Protein AF-A0A1C4YHV1-F1 (afdb_monomer)

InterPro domains:
  IPR006119 Resolvase, N-terminal catalytic domain [PF00239] (2-75)
  IPR006119 Resolvase, N-terminal catalytic domain [PS51736] (1-74)
  IPR006120 Resolvase, HTH domain [PF02796] (78-122)
  IPR009057 Homedomain-like superfamily [SSF46689] (78-121)
  IPR036162 Resolvase-like, N-terminal catalytic domain superfamily [G3DSA:3.40.50.1390] (1-81)
  IPR036162 Resolvase-like, N-terminal catalytic domain superfamily [SSF53041] (2-75)
  IPR050639 Site-specific recombinase resolvase [PTHR30461] (2-114)

Foldseek 3Di:
DDPVVQAVDLQRSLVVQVVCVVVVHWDADPPVRQTCVDPVSVVVSVVSNVVVVVVVVVVVVVVVVVVVVCVVVVHDDDDPQLDDPVLLVVLVVQVVPPPDDLCNSCVVSVHDSVSNCVSCVVPPDPVNVVVVVVVVLVPDDPVPRPDPPDDPCVVVVPPDDDDD

Mean predicted aligned error: 15.14 Å

Solvent-accessible surface area (backbone atoms only — not comparable to full-atom values): 9984 Å² total; per-residue (Å²): 99,58,72,77,78,76,26,97,42,72,70,49,36,47,53,52,52,55,50,34,48,76,72,75,42,69,52,69,33,72,69,81,69,42,36,46,77,39,73,67,33,37,49,55,50,52,52,52,47,54,49,51,55,51,52,52,52,50,53,51,51,54,49,51,52,51,52,50,53,38,49,76,71,68,50,83,76,77,81,76,70,88,70,44,74,68,56,49,55,52,49,57,58,52,62,70,43,90,89,55,51,68,68,56,54,21,57,76,70,73,45,53,60,70,56,51,49,70,74,39,56,87,77,50,57,71,62,61,57,50,52,50,51,50,52,55,51,68,72,41,60,78,93,73,48,78,75,81,77,76,54,90,60,63,72,61,72,78,65,71,76,84,77,132

Sequence (164 aa):
MSLDRLGRSLEDLITIVGRLKRHGVGFQSLHEKLDTTTAGGMFVFHVFAALAEFIRTIIVANTNEGLAAARARGQRLGRPPAMTPEKAAYAMQLLVEPDRSLSSIAKLLGISRSTLYKALPELVPPQLARDRLAAQIAALPADTRPAPALHPYDALLNQQPARP

pLDDT: mean 78.78, std 14.22, range [47.25, 97.88]

Secondary structure (DSSP, 8-state):
--GGGT-SSHHHHHHHHHHHHHTT---EETTTTEETTSHHHHHHHHHHHHHHHHHHHHHHHHHHHHHHHHHHTT---SSPPSS-HHHHHHHHHHHHSTT--HHHHHHHTT--HHHHHHH-GGGS-HHHHHHHHHHHHHTS-GGGSPPP---TTHHHHTT-PPP-

Structure (mmCIF, N/CA/C/O backbone):
data_AF-A0A1C4YHV1-F1
#
_entry.id   AF-A0A1C4YHV1-F1
#
loop_
_atom_site.group_PDB
_atom_site.id
_atom_site.type_symbol
_atom_site.label_atom_id
_atom_site.label_alt_id
_atom_site.label_comp_id
_atom_site.label_asym_id
_atom_site.label_entity_id
_atom_site.label_seq_id
_atom_site.pdbx_PDB_ins_code
_atom_site.Cartn_x
_atom_site.Cartn_y
_atom_site.Cartn_z
_atom_site.occupancy
_atom_site.B_iso_or_equiv
_atom_site.auth_seq_id
_atom_site.auth_comp_id
_atom_site.auth_asym_id
_atom_site.auth_atom_id
_atom_site.pdbx_PDB_model_num
ATOM 1 N N . MET A 1 1 ? -10.319 -11.781 24.576 1.00 51.84 1 MET A N 1
ATOM 2 C CA . MET A 1 1 ? -9.776 -11.920 23.208 1.00 51.84 1 MET A CA 1
ATOM 3 C C . MET A 1 1 ? -8.713 -10.838 23.074 1.00 51.84 1 MET A C 1
ATOM 5 O O . MET A 1 1 ? -9.049 -9.729 23.461 1.00 51.84 1 MET A O 1
ATOM 9 N N . SER A 1 2 ? -7.456 -11.134 22.707 1.00 62.09 2 SER A N 1
ATOM 10 C CA . SER A 1 2 ? -6.462 -10.053 22.539 1.00 62.09 2 SER A 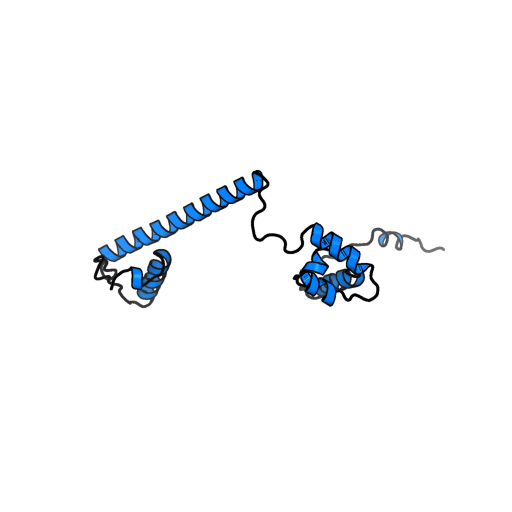CA 1
ATOM 11 C C . SER A 1 2 ? -6.692 -9.321 21.221 1.00 62.09 2 SER A C 1
ATOM 13 O O . SER A 1 2 ? -7.253 -9.889 20.273 1.00 62.09 2 SER A O 1
ATOM 15 N N . LEU A 1 3 ? -6.298 -8.053 21.197 1.00 67.19 3 LEU A N 1
ATOM 16 C CA . LEU A 1 3 ? -6.529 -7.118 20.097 1.00 67.19 3 LEU A CA 1
ATOM 17 C C . LEU A 1 3 ? -5.972 -7.619 18.753 1.00 67.19 3 LEU A C 1
ATOM 19 O O . LEU A 1 3 ? -6.578 -7.401 17.704 1.00 67.19 3 LEU A O 1
ATOM 23 N N . ASP A 1 4 ? -4.880 -8.381 18.808 1.00 70.25 4 ASP A N 1
ATOM 24 C CA . ASP A 1 4 ? -4.153 -8.943 17.659 1.00 70.25 4 ASP A CA 1
ATOM 25 C C . ASP A 1 4 ? -4.977 -9.967 16.864 1.00 70.25 4 ASP A C 1
ATOM 27 O O . ASP A 1 4 ? -4.655 -10.296 15.724 1.00 70.25 4 ASP A O 1
ATOM 31 N N . ARG A 1 5 ? -6.050 -10.502 17.464 1.00 75.31 5 ARG A N 1
ATOM 32 C CA . ARG A 1 5 ? -6.948 -11.468 16.814 1.00 75.31 5 ARG A CA 1
ATOM 33 C C . ARG A 1 5 ? -8.113 -10.816 16.076 1.00 75.31 5 ARG A C 1
ATOM 35 O O . ARG A 1 5 ? -8.808 -11.516 15.344 1.00 75.31 5 ARG A O 1
ATOM 42 N N . LEU A 1 6 ? -8.359 -9.523 16.293 1.00 77.19 6 LEU A N 1
ATOM 43 C CA . LEU A 1 6 ? -9.486 -8.810 15.688 1.00 77.19 6 LEU A CA 1
ATOM 44 C C . LEU A 1 6 ? -9.095 -8.070 14.404 1.00 77.19 6 LEU A C 1
ATOM 46 O O . LEU A 1 6 ? -9.919 -7.961 13.503 1.00 77.19 6 LEU A O 1
ATOM 50 N N . GLY A 1 7 ? -7.858 -7.585 14.300 1.00 75.94 7 GLY A N 1
ATOM 51 C CA . GLY A 1 7 ? -7.382 -6.846 13.133 1.00 75.94 7 GLY A CA 1
ATOM 52 C C . GLY A 1 7 ? -5.901 -7.082 12.869 1.00 75.94 7 GLY A C 1
ATOM 53 O O . GLY A 1 7 ? -5.136 -7.400 13.775 1.00 75.94 7 GLY A O 1
ATOM 54 N N . ARG A 1 8 ? -5.492 -6.915 11.608 1.00 84.06 8 ARG A N 1
ATOM 55 C CA . ARG A 1 8 ? -4.092 -7.095 11.169 1.00 84.06 8 ARG A CA 1
ATOM 56 C C . ARG A 1 8 ? -3.232 -5.848 11.391 1.00 84.06 8 ARG A C 1
ATOM 58 O O . ARG A 1 8 ? -2.018 -5.889 11.212 1.00 84.06 8 ARG A O 1
ATOM 65 N N . SER A 1 9 ? -3.871 -4.732 11.732 1.00 82.12 9 SER A N 1
ATOM 66 C CA . SER A 1 9 ? -3.253 -3.454 12.068 1.00 82.12 9 SER A CA 1
ATOM 67 C C . SER A 1 9 ? -4.195 -2.633 12.956 1.00 82.12 9 SER A C 1
ATOM 69 O O . SER A 1 9 ? -5.391 -2.923 13.051 1.00 82.12 9 SER A O 1
ATOM 71 N N . LEU A 1 10 ? -3.671 -1.577 13.584 1.00 79.19 10 LEU A N 1
ATOM 72 C CA . LEU A 1 10 ? -4.479 -0.637 14.367 1.00 79.19 10 LEU A CA 1
ATOM 73 C C . LEU A 1 10 ? -5.546 0.065 13.504 1.00 79.19 10 LEU A C 1
ATOM 75 O O . LEU A 1 10 ? -6.674 0.247 13.950 1.00 79.19 10 LEU A O 1
ATOM 79 N N . GLU A 1 11 ? -5.220 0.406 12.254 1.00 81.12 11 GLU A N 1
ATOM 80 C CA . GLU A 1 11 ? -6.168 0.987 11.287 1.00 81.12 11 GLU A CA 1
ATOM 81 C C . GLU A 1 11 ? -7.333 0.027 10.986 1.00 81.12 11 GLU A C 1
ATOM 83 O O . GLU A 1 11 ? -8.498 0.435 10.959 1.00 81.12 11 GLU A O 1
ATOM 88 N N . ASP A 1 12 ? -7.024 -1.260 10.812 1.00 85.50 12 ASP A N 1
ATOM 89 C CA . ASP A 1 12 ? -8.012 -2.320 10.589 1.00 85.50 12 ASP A CA 1
ATOM 90 C C . ASP A 1 12 ? -8.943 -2.444 11.805 1.00 85.50 12 ASP A C 1
ATOM 92 O O . ASP A 1 12 ? -10.167 -2.419 11.676 1.00 85.50 12 ASP A O 1
ATOM 96 N N . LEU A 1 13 ? -8.368 -2.442 13.011 1.00 85.38 13 LEU A N 1
ATOM 97 C CA . LEU A 1 13 ? -9.119 -2.449 14.262 1.00 85.38 13 LEU A CA 1
ATOM 98 C C . LEU A 1 13 ? -10.059 -1.240 14.386 1.00 85.38 13 LEU A C 1
ATOM 100 O O . LEU A 1 13 ? -11.242 -1.417 14.675 1.00 85.38 13 LEU A O 1
ATOM 104 N N . ILE A 1 14 ? -9.566 -0.019 14.151 1.00 86.19 14 ILE A N 1
ATOM 105 C CA . ILE A 1 14 ? -10.383 1.205 14.208 1.00 86.19 14 ILE A CA 1
ATOM 106 C C . ILE A 1 14 ? -11.538 1.121 13.206 1.00 86.19 14 ILE A C 1
ATOM 108 O O . ILE A 1 14 ? -12.675 1.468 13.530 1.00 86.19 14 ILE A O 1
ATOM 112 N N . THR A 1 15 ? -11.272 0.609 12.004 1.00 87.81 15 THR A N 1
ATOM 113 C CA . THR A 1 15 ? -12.284 0.435 10.956 1.00 87.81 15 THR A CA 1
ATOM 114 C C . THR A 1 15 ? -13.364 -0.562 11.372 1.00 87.81 15 THR A C 1
ATOM 116 O O . THR A 1 15 ? -14.559 -0.293 11.199 1.00 87.81 15 THR A O 1
ATOM 119 N N . ILE A 1 16 ? -12.968 -1.700 11.947 1.00 89.88 16 ILE A N 1
ATOM 120 C CA . ILE A 1 16 ? -13.877 -2.748 12.425 1.00 89.88 16 ILE A CA 1
ATOM 121 C C . ILE A 1 16 ? -14.728 -2.229 13.583 1.00 89.88 16 ILE A C 1
ATOM 123 O O . ILE A 1 16 ? -15.954 -2.313 13.530 1.00 89.88 16 ILE A O 1
ATOM 127 N N . VAL A 1 17 ? -14.113 -1.627 14.599 1.00 87.94 17 VAL A N 1
ATOM 128 C CA . VAL A 1 17 ? -14.829 -1.086 15.762 1.00 87.94 17 VAL A CA 1
ATOM 129 C C . VAL A 1 17 ? -15.751 0.067 15.353 1.00 87.94 17 VAL A C 1
ATOM 131 O O . VAL A 1 17 ? -16.901 0.129 15.788 1.00 87.94 17 VAL A O 1
ATOM 134 N N . GLY A 1 18 ? -15.312 0.933 14.436 1.00 86.94 18 GLY A N 1
ATOM 135 C CA . GLY A 1 18 ? -16.150 1.984 13.860 1.00 86.94 18 GLY A CA 1
ATOM 136 C C . GLY A 1 18 ? -17.357 1.435 13.091 1.00 86.94 18 GLY A C 1
ATOM 137 O O . GLY A 1 18 ? -18.440 2.021 13.144 1.00 86.94 18 GLY A O 1
ATOM 138 N N . ARG A 1 19 ? -17.207 0.293 12.405 1.00 90.50 19 ARG A N 1
ATOM 139 C CA . ARG A 1 19 ? -18.325 -0.436 11.784 1.00 90.50 19 ARG A CA 1
ATOM 140 C C . ARG A 1 19 ? -19.283 -0.996 12.830 1.00 90.50 19 ARG A C 1
ATOM 142 O O . ARG A 1 19 ? -20.478 -0.748 12.713 1.00 90.50 19 ARG A O 1
ATOM 149 N N . LEU A 1 20 ? -18.776 -1.687 13.851 1.00 90.25 20 LEU A N 1
ATOM 150 C CA . LEU A 1 20 ? -19.591 -2.244 14.938 1.00 90.25 20 LEU A CA 1
ATOM 151 C C . LEU A 1 20 ? -20.434 -1.156 15.616 1.00 90.25 20 LEU A C 1
ATOM 153 O O . LEU A 1 20 ? -21.647 -1.318 15.748 1.00 90.25 20 LEU A O 1
ATOM 157 N N . LYS A 1 21 ? -19.833 0.005 15.900 1.00 85.50 21 LYS A N 1
ATOM 158 C CA . LYS A 1 21 ? -20.536 1.163 16.470 1.00 85.50 21 LYS A CA 1
ATOM 159 C C . LYS A 1 21 ? -21.710 1.629 15.605 1.00 85.50 21 LYS A C 1
ATOM 161 O O . LYS A 1 21 ? -22.777 1.911 16.140 1.00 85.50 21 LYS A O 1
ATOM 166 N N . ARG A 1 22 ? -21.551 1.692 14.275 1.00 88.44 22 ARG A N 1
ATOM 167 C CA . ARG A 1 22 ? -22.649 2.070 13.358 1.00 88.44 22 ARG A CA 1
ATOM 168 C C . ARG A 1 22 ? -23.814 1.082 13.377 1.00 88.44 22 ARG A C 1
ATOM 170 O O . ARG A 1 22 ? -24.933 1.473 13.076 1.00 88.44 22 ARG A O 1
ATOM 177 N N . HIS A 1 23 ? -23.556 -0.166 13.753 1.00 92.31 23 HIS A N 1
ATOM 178 C CA . HIS A 1 23 ? -24.578 -1.189 13.950 1.00 92.31 23 HIS A CA 1
ATOM 179 C C . HIS A 1 23 ? -25.105 -1.249 15.394 1.00 92.31 23 HIS A C 1
ATOM 181 O O . HIS A 1 23 ? -25.853 -2.163 15.723 1.00 92.31 23 HIS A O 1
ATOM 187 N N . GLY A 1 24 ? -24.722 -0.305 16.262 1.00 87.94 24 GLY A N 1
ATOM 188 C CA . GLY A 1 24 ? -25.114 -0.302 17.674 1.00 87.94 24 GLY A CA 1
ATOM 189 C C . GLY A 1 24 ? -24.433 -1.392 18.507 1.00 87.94 24 GLY A C 1
ATOM 190 O O . GLY A 1 24 ? -24.871 -1.676 19.617 1.00 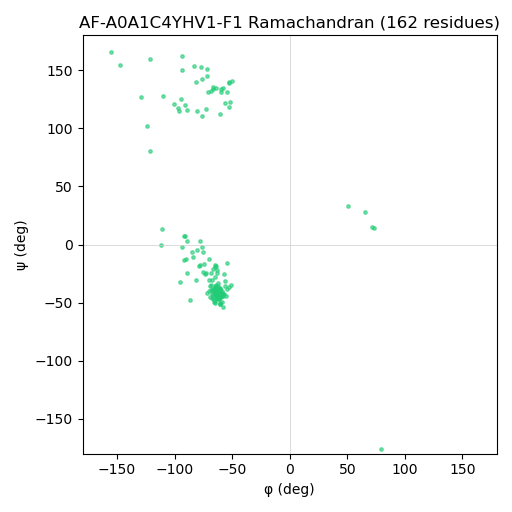87.94 24 GLY A O 1
ATOM 191 N N . VAL A 1 25 ? -23.370 -2.011 17.986 1.00 91.12 25 VAL A N 1
ATOM 192 C CA . VAL A 1 25 ? -22.635 -3.082 18.663 1.00 91.12 25 VAL A CA 1
ATOM 193 C C . VAL A 1 25 ? -21.447 -2.495 19.419 1.00 91.12 25 VAL A C 1
ATOM 195 O O . VAL A 1 25 ? -20.604 -1.801 18.848 1.00 91.12 25 VAL A O 1
ATOM 198 N N . GLY A 1 26 ? -21.379 -2.797 20.714 1.00 86.44 26 GLY A N 1
ATOM 199 C CA . GLY A 1 26 ? -20.250 -2.463 21.573 1.00 86.44 26 GLY A CA 1
ATOM 200 C C . GLY A 1 26 ? -19.052 -3.379 21.347 1.00 86.44 26 GLY A C 1
ATOM 201 O O . GLY A 1 26 ? -19.206 -4.583 21.152 1.00 86.44 26 GLY A O 1
ATOM 202 N N . PHE A 1 27 ? -17.850 -2.816 21.412 1.00 88.19 27 PHE A N 1
ATOM 203 C CA . PHE A 1 27 ? -16.604 -3.576 21.429 1.00 88.19 27 PHE A CA 1
ATOM 204 C C . PHE A 1 27 ? -15.940 -3.484 22.804 1.00 88.19 27 PHE A C 1
ATOM 206 O O . PHE A 1 27 ? -15.694 -2.382 23.303 1.00 88.19 27 PHE A O 1
ATOM 213 N N . GLN A 1 28 ? -15.610 -4.637 23.380 1.00 87.38 28 GLN A N 1
ATOM 214 C CA . GLN A 1 28 ? -14.851 -4.733 24.616 1.00 87.38 28 GLN A CA 1
ATOM 215 C C . GLN A 1 28 ? -13.676 -5.686 24.419 1.00 87.38 28 GLN A C 1
ATOM 217 O O . GLN A 1 28 ? -13.855 -6.840 24.019 1.00 87.38 28 GLN A O 1
ATOM 222 N N . SER A 1 29 ? -12.477 -5.213 24.739 1.00 85.12 29 SER A N 1
ATOM 223 C CA . SER A 1 29 ? -11.310 -6.067 24.831 1.00 85.12 29 SER A CA 1
ATOM 224 C C . SER A 1 29 ? -10.993 -6.420 26.276 1.00 85.12 29 SER A C 1
ATOM 226 O O . SER A 1 29 ? -10.726 -5.556 27.109 1.00 85.12 29 SER A O 1
ATOM 228 N N . LEU A 1 30 ? -10.994 -7.721 26.562 1.00 82.19 30 LEU A N 1
ATOM 229 C CA . LEU A 1 30 ? -10.756 -8.258 27.903 1.00 82.19 30 LEU A CA 1
ATOM 230 C C . LEU A 1 30 ? -9.289 -8.156 28.335 1.00 82.19 30 LEU A C 1
ATOM 232 O O . LEU A 1 30 ? -9.007 -8.147 29.529 1.00 82.19 30 LEU A O 1
ATOM 236 N N . HIS A 1 31 ? -8.357 -8.118 27.379 1.00 80.00 31 HIS A N 1
ATOM 237 C CA . HIS A 1 31 ? -6.927 -8.126 27.682 1.00 80.00 31 HIS A CA 1
ATOM 238 C C . HIS A 1 31 ? -6.399 -6.709 27.926 1.00 80.00 31 HIS A C 1
ATOM 240 O O . HIS A 1 31 ? -5.778 -6.444 28.950 1.00 80.00 31 HIS A O 1
ATOM 246 N N . GLU A 1 32 ? -6.737 -5.772 27.041 1.00 75.56 32 GLU A N 1
ATOM 247 C CA . GLU A 1 32 ? -6.311 -4.371 27.116 1.00 75.56 32 GLU A CA 1
ATOM 248 C C . GLU A 1 32 ? -7.285 -3.497 27.932 1.00 75.56 32 GLU A C 1
ATOM 250 O O . GLU A 1 32 ? -7.094 -2.288 28.033 1.00 75.56 32 GLU A O 1
ATOM 255 N N . LYS A 1 33 ? -8.333 -4.102 28.517 1.00 81.88 33 LYS A N 1
ATOM 256 C CA . LYS A 1 33 ? -9.390 -3.436 29.305 1.00 81.88 33 LYS A CA 1
ATOM 257 C C . LYS A 1 33 ? -10.024 -2.233 28.591 1.00 81.88 33 LYS A C 1
ATOM 259 O O . LYS A 1 33 ? -10.421 -1.259 29.227 1.00 81.88 33 LYS A O 1
ATOM 264 N N . LEU A 1 34 ? -10.125 -2.299 27.265 1.00 84.88 34 LEU A N 1
ATOM 265 C CA . LEU A 1 34 ? -10.752 -1.257 26.458 1.00 84.88 34 LEU A CA 1
ATOM 266 C C . LEU A 1 34 ? -12.233 -1.572 26.284 1.00 84.88 34 LEU A C 1
ATOM 268 O O . LEU A 1 34 ? -12.571 -2.592 25.691 1.00 84.88 34 LEU A O 1
ATOM 272 N N . ASP A 1 35 ? -13.106 -0.682 26.745 1.00 90.06 35 ASP A N 1
ATOM 273 C CA . ASP A 1 35 ? -14.553 -0.842 26.621 1.00 90.06 35 ASP A CA 1
ATOM 274 C C . ASP A 1 35 ? -15.203 0.351 25.915 1.00 90.06 35 ASP A C 1
ATOM 276 O O . ASP A 1 35 ? -15.441 1.408 26.505 1.00 90.06 35 ASP A O 1
ATOM 280 N N . THR A 1 36 ? -15.530 0.165 24.640 1.00 89.88 36 THR A N 1
ATOM 281 C CA . THR A 1 36 ? -16.157 1.197 23.803 1.00 89.88 36 THR A CA 1
ATOM 282 C C . THR A 1 36 ? -17.650 1.395 24.085 1.00 89.88 36 THR A C 1
ATOM 284 O O . THR A 1 36 ? -18.260 2.286 23.503 1.00 89.88 36 THR A O 1
ATOM 287 N N . THR A 1 37 ? -18.258 0.619 24.988 1.00 89.94 37 THR A N 1
ATOM 288 C CA . THR A 1 37 ? -19.627 0.888 25.466 1.00 89.94 37 THR A CA 1
ATOM 289 C C . THR A 1 37 ? -19.673 2.016 26.495 1.00 89.94 37 THR A C 1
ATOM 291 O O . THR A 1 37 ? -20.720 2.623 26.710 1.00 89.94 37 THR A O 1
ATOM 294 N N . THR A 1 38 ? -18.528 2.347 27.096 1.00 91.88 38 THR A N 1
ATOM 295 C CA . THR A 1 38 ? -18.402 3.434 28.070 1.00 91.88 38 THR A CA 1
ATOM 296 C C . THR A 1 38 ? -17.980 4.738 27.394 1.00 91.88 38 THR A C 1
ATOM 298 O O . THR A 1 38 ? -17.232 4.735 26.414 1.00 91.88 38 THR A O 1
ATOM 301 N N . ALA A 1 39 ? -18.392 5.883 27.948 1.00 89.69 39 ALA A N 1
ATOM 302 C CA . ALA A 1 39 ? -17.966 7.192 27.443 1.00 89.69 39 ALA A CA 1
ATOM 303 C C . ALA A 1 39 ? -16.432 7.360 27.479 1.00 89.69 39 ALA A C 1
ATOM 305 O O . ALA A 1 39 ? -15.840 7.857 26.523 1.00 89.69 39 ALA A O 1
ATOM 306 N N . GLY A 1 40 ? -15.783 6.883 28.549 1.00 91.50 40 GLY A N 1
ATOM 307 C CA . GLY A 1 40 ? -14.327 6.936 28.701 1.00 91.50 40 GLY A CA 1
ATOM 308 C C . GLY A 1 40 ? -13.587 6.060 27.690 1.00 91.50 40 GLY A C 1
ATOM 309 O O . GLY A 1 40 ? -12.664 6.531 27.027 1.00 91.50 40 GLY A O 1
ATOM 310 N N . GLY A 1 41 ? -14.009 4.807 27.503 1.00 89.06 41 GLY A N 1
ATOM 311 C CA . GLY A 1 41 ? -13.373 3.928 26.521 1.00 89.06 41 GLY A CA 1
ATOM 312 C C . GLY A 1 41 ? -13.650 4.349 25.076 1.00 89.06 41 GLY A C 1
ATOM 313 O O . GLY A 1 41 ? -12.770 4.218 24.228 1.00 89.06 41 GLY A O 1
ATOM 314 N N . MET A 1 42 ? -14.810 4.951 24.796 1.00 88.62 42 MET A N 1
ATOM 315 C CA . MET A 1 42 ? -15.090 5.579 23.500 1.00 88.62 42 MET A CA 1
ATOM 316 C C . MET A 1 42 ? -14.195 6.800 23.242 1.00 88.62 42 MET A C 1
ATOM 318 O O . MET A 1 42 ? -13.706 6.977 22.128 1.00 88.62 42 MET A O 1
ATOM 322 N N . PHE A 1 43 ? -13.944 7.629 24.258 1.00 91.12 43 PHE A N 1
ATOM 323 C CA . PHE A 1 43 ? -13.009 8.749 24.147 1.00 91.12 43 P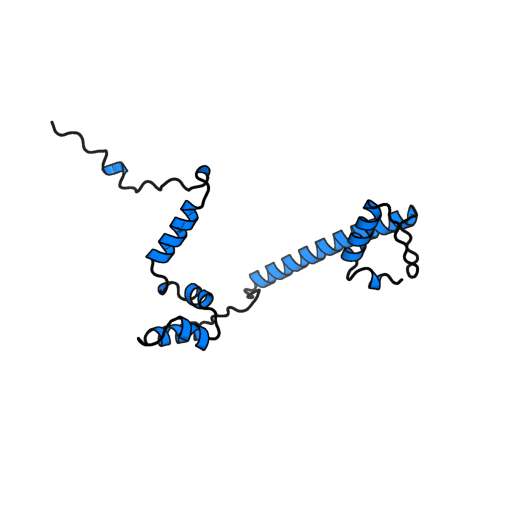HE A CA 1
ATOM 324 C C . PHE A 1 43 ? -11.593 8.265 23.815 1.00 91.12 43 PHE A C 1
ATOM 326 O O . PHE A 1 43 ? -11.004 8.709 22.831 1.00 91.12 43 PHE A O 1
ATOM 333 N N . VAL A 1 44 ? -11.078 7.299 24.580 1.00 89.12 44 VAL A N 1
ATOM 334 C CA . VAL A 1 44 ? -9.750 6.707 24.351 1.00 89.12 44 VAL A CA 1
ATOM 335 C C . VAL A 1 44 ? -9.655 6.097 22.950 1.00 89.12 44 VAL A C 1
ATOM 337 O O . VAL A 1 44 ? -8.674 6.317 22.240 1.00 89.12 44 VAL A O 1
ATOM 340 N N . PHE A 1 45 ? -10.700 5.395 22.509 1.00 86.69 45 PHE A N 1
ATOM 341 C CA . PHE A 1 45 ? -10.782 4.861 21.154 1.00 86.69 45 PHE A CA 1
ATOM 342 C C . PHE A 1 45 ? -10.680 5.959 20.082 1.00 86.69 45 PHE A C 1
ATOM 344 O O . PHE A 1 45 ? -9.927 5.805 19.122 1.00 86.69 45 PHE A O 1
ATOM 351 N N . HIS A 1 46 ? -11.382 7.083 20.247 1.00 89.62 46 HIS A N 1
ATOM 352 C CA . HIS A 1 46 ? -11.310 8.208 19.311 1.00 89.62 46 HIS A CA 1
ATOM 353 C C . HIS A 1 46 ? -9.930 8.876 19.275 1.00 89.62 46 HIS A C 1
ATOM 355 O O . HIS A 1 46 ? -9.462 9.227 18.193 1.00 89.62 46 HIS A O 1
ATOM 361 N N . VAL A 1 47 ? -9.251 8.998 20.419 1.00 91.38 47 VAL A N 1
ATOM 362 C CA . VAL A 1 47 ? -7.871 9.509 20.475 1.00 91.38 47 VAL A CA 1
ATOM 363 C C . VAL A 1 47 ? -6.927 8.600 19.688 1.00 91.38 47 VAL A C 1
ATOM 365 O O . VAL A 1 47 ? -6.156 9.086 18.861 1.00 91.38 47 VAL A O 1
ATOM 368 N N . PHE A 1 48 ? -7.018 7.280 19.876 1.00 85.94 48 PHE A N 1
ATOM 369 C CA . PHE A 1 48 ? -6.214 6.334 19.101 1.00 85.94 48 PHE A CA 1
ATOM 370 C C . PHE A 1 48 ? -6.551 6.357 17.612 1.00 85.94 48 PHE A C 1
ATOM 372 O O . PHE A 1 48 ? -5.644 6.247 16.788 1.00 85.94 48 PHE A O 1
ATOM 379 N N . ALA A 1 49 ? -7.826 6.541 17.262 1.00 86.69 49 ALA A N 1
ATOM 380 C CA . ALA A 1 49 ? -8.247 6.678 15.876 1.00 86.69 49 ALA A CA 1
ATOM 381 C C . ALA A 1 49 ? -7.593 7.888 15.195 1.00 86.69 49 ALA A C 1
ATOM 383 O O . ALA A 1 49 ? -6.972 7.736 14.144 1.00 86.69 49 ALA A O 1
ATOM 384 N N . ALA A 1 50 ? -7.659 9.057 15.835 1.00 91.12 50 ALA A N 1
ATOM 385 C CA . ALA A 1 50 ? -7.031 10.276 15.332 1.00 91.12 50 ALA A CA 1
ATOM 386 C C . ALA A 1 50 ? -5.501 10.143 15.244 1.00 91.12 50 ALA A C 1
ATOM 388 O O . ALA A 1 50 ? -4.889 10.554 14.258 1.00 91.12 50 ALA A O 1
ATOM 389 N N . LEU A 1 51 ? -4.870 9.520 16.245 1.00 89.56 51 LEU A N 1
ATOM 390 C CA . LEU A 1 51 ? -3.427 9.288 16.241 1.00 89.56 51 LEU A CA 1
ATOM 391 C C . LEU A 1 51 ? -2.995 8.352 15.103 1.00 89.56 51 LEU A C 1
ATOM 393 O O . LEU A 1 51 ? -1.986 8.608 14.447 1.00 89.56 51 LEU A O 1
ATOM 397 N N . ALA A 1 52 ? -3.748 7.281 14.848 1.00 87.12 52 ALA A N 1
ATOM 398 C CA . ALA A 1 52 ? -3.454 6.350 13.762 1.00 87.12 52 ALA A CA 1
ATOM 399 C C . ALA A 1 52 ? -3.534 7.038 12.388 1.00 87.12 52 ALA A C 1
ATOM 401 O O . ALA A 1 52 ? -2.659 6.834 11.544 1.00 87.12 52 ALA A O 1
ATOM 402 N N . GLU A 1 53 ? -4.539 7.892 12.183 1.00 88.19 53 GLU A N 1
ATOM 403 C CA . GLU A 1 53 ? -4.685 8.697 10.967 1.00 88.19 53 GLU A CA 1
ATOM 404 C C . GLU A 1 53 ? -3.519 9.683 10.785 1.00 88.19 53 GLU A C 1
ATOM 406 O O . GLU A 1 53 ? -2.943 9.789 9.695 1.00 88.19 53 GLU A O 1
ATOM 411 N N . PHE A 1 54 ? -3.106 10.347 11.867 1.00 92.62 54 PHE A N 1
ATOM 412 C CA . PHE A 1 54 ? -1.951 11.239 11.863 1.00 92.62 54 PHE A CA 1
ATOM 413 C C . PHE A 1 54 ? -0.656 10.507 11.478 1.00 92.62 54 PHE A C 1
ATOM 415 O O . PHE A 1 54 ? 0.042 10.922 10.552 1.00 92.62 54 PHE A O 1
ATOM 422 N N . ILE A 1 55 ? -0.354 9.378 12.129 1.00 90.75 55 ILE A N 1
ATOM 423 C CA . ILE A 1 55 ? 0.859 8.594 11.849 1.00 90.75 55 ILE A CA 1
ATOM 424 C C . ILE A 1 55 ? 0.867 8.096 10.400 1.00 90.75 55 ILE A C 1
ATOM 426 O O . ILE A 1 55 ? 1.896 8.180 9.728 1.00 90.75 55 ILE A O 1
ATOM 430 N N . ARG A 1 56 ? -0.273 7.624 9.884 1.00 89.12 56 ARG A N 1
ATOM 431 C CA . ARG A 1 56 ? -0.403 7.200 8.481 1.00 89.12 56 ARG A CA 1
ATOM 432 C C . ARG A 1 56 ? -0.054 8.333 7.523 1.00 89.12 56 ARG A C 1
ATOM 434 O O . ARG A 1 56 ? 0.688 8.119 6.565 1.00 89.12 56 ARG A O 1
ATOM 441 N N . THR A 1 57 ? -0.546 9.534 7.808 1.00 94.88 57 THR A N 1
ATOM 442 C CA . THR A 1 57 ? -0.261 10.731 7.011 1.00 94.88 57 THR A CA 1
ATOM 443 C C . THR A 1 57 ? 1.234 11.053 7.002 1.00 94.88 57 THR A C 1
ATOM 445 O O . THR A 1 57 ? 1.805 11.264 5.932 1.00 94.88 57 THR A O 1
ATOM 448 N N . ILE A 1 58 ? 1.898 10.996 8.161 1.00 96.88 58 ILE A N 1
ATOM 449 C CA . ILE A 1 58 ? 3.349 11.216 8.277 1.00 96.88 58 ILE A CA 1
ATOM 450 C C . ILE A 1 58 ? 4.154 10.154 7.517 1.00 96.88 58 ILE A C 1
ATOM 452 O O . ILE A 1 58 ? 5.082 10.493 6.786 1.00 96.88 58 ILE A O 1
ATOM 456 N N . ILE A 1 59 ? 3.797 8.871 7.630 1.00 95.31 59 ILE A N 1
ATOM 457 C CA . ILE A 1 59 ? 4.483 7.789 6.904 1.00 95.31 59 ILE A CA 1
ATOM 458 C C . ILE A 1 59 ? 4.391 8.011 5.392 1.00 95.31 59 ILE A C 1
ATOM 460 O O . ILE A 1 59 ? 5.388 7.860 4.681 1.00 95.31 59 ILE A O 1
ATOM 464 N N . VAL A 1 60 ? 3.212 8.390 4.893 1.00 96.94 60 VAL A N 1
ATOM 465 C CA . VAL A 1 60 ? 3.007 8.686 3.470 1.00 96.94 60 VAL A CA 1
ATOM 466 C C . VAL A 1 60 ? 3.846 9.889 3.037 1.00 96.94 60 VAL A C 1
ATOM 468 O O . VAL A 1 60 ? 4.520 9.806 2.009 1.00 96.94 60 VAL A O 1
ATOM 471 N N . ALA A 1 61 ? 3.855 10.971 3.820 1.00 97.50 61 ALA A N 1
ATOM 472 C CA . ALA A 1 61 ? 4.660 12.160 3.539 1.00 97.50 61 ALA A CA 1
ATOM 473 C C . ALA A 1 61 ? 6.155 11.815 3.440 1.00 97.50 61 ALA A C 1
ATOM 475 O O . ALA A 1 61 ? 6.767 12.022 2.392 1.00 97.50 61 ALA A O 1
ATOM 476 N N . ASN A 1 62 ? 6.701 11.153 4.461 1.00 97.88 62 ASN A N 1
ATOM 477 C CA . ASN A 1 62 ? 8.108 10.748 4.506 1.00 97.88 62 ASN A CA 1
ATOM 478 C C . ASN A 1 62 ? 8.475 9.797 3.358 1.00 97.88 62 ASN A C 1
ATOM 480 O O . ASN A 1 62 ? 9.556 9.887 2.774 1.00 97.88 62 ASN A O 1
ATOM 484 N N . THR A 1 63 ? 7.571 8.880 2.999 1.00 97.56 63 THR A N 1
ATOM 485 C CA . THR A 1 63 ? 7.787 7.970 1.865 1.00 97.56 63 THR A CA 1
ATOM 486 C C . THR A 1 63 ? 7.874 8.750 0.557 1.00 97.56 63 THR A C 1
ATOM 488 O O . THR A 1 63 ? 8.766 8.503 -0.254 1.00 97.56 63 THR A O 1
ATOM 491 N N . ASN A 1 64 ? 6.981 9.717 0.348 1.00 97.25 64 ASN A N 1
ATOM 492 C CA . ASN A 1 64 ? 6.986 10.552 -0.848 1.00 97.25 64 ASN A CA 1
ATOM 493 C C . ASN A 1 64 ? 8.246 11.417 -0.939 1.00 97.25 64 ASN A C 1
ATOM 495 O O . ASN A 1 64 ? 8.839 11.496 -2.017 1.00 97.25 64 ASN A O 1
ATOM 499 N N . GLU A 1 65 ? 8.694 11.993 0.176 1.00 97.44 65 GLU A N 1
ATOM 500 C CA . GLU A 1 65 ? 9.962 12.724 0.263 1.00 97.44 65 GLU A CA 1
ATOM 501 C C . GLU A 1 65 ? 11.154 11.825 -0.082 1.00 97.44 65 GLU A C 1
ATOM 503 O O . GLU A 1 65 ? 11.982 12.175 -0.926 1.00 97.44 65 GLU A O 1
ATOM 508 N N . GLY A 1 66 ? 11.200 10.613 0.479 1.00 96.50 66 GLY A N 1
ATOM 509 C CA . GLY A 1 66 ? 12.230 9.624 0.166 1.00 96.50 66 GLY A CA 1
ATOM 510 C C . GLY A 1 66 ? 12.245 9.234 -1.316 1.00 96.50 66 GLY A C 1
ATOM 511 O O . GLY A 1 66 ? 13.312 9.172 -1.936 1.00 96.50 66 GLY A O 1
ATOM 512 N N . LEU A 1 67 ? 11.068 9.031 -1.918 1.00 97.12 67 LEU A N 1
ATOM 513 C CA . LEU A 1 67 ? 10.930 8.742 -3.347 1.00 97.12 67 LEU A CA 1
ATOM 514 C C . LEU A 1 67 ? 11.348 9.937 -4.213 1.00 97.12 67 LEU A C 1
ATOM 516 O O . LEU A 1 67 ? 11.978 9.740 -5.251 1.00 97.12 67 LEU A O 1
ATOM 520 N N . ALA A 1 68 ? 11.015 11.168 -3.821 1.00 96.06 68 ALA A N 1
ATOM 521 C CA . ALA A 1 68 ? 11.443 12.377 -4.522 1.00 96.06 68 ALA A CA 1
ATOM 522 C C . ALA A 1 68 ? 12.971 12.523 -4.489 1.00 96.06 68 ALA A C 1
ATOM 524 O O . ALA A 1 68 ? 13.594 12.709 -5.534 1.00 96.06 68 ALA A O 1
ATOM 525 N N . ALA A 1 69 ? 13.590 12.321 -3.325 1.00 96.62 69 ALA A N 1
ATOM 526 C CA . ALA A 1 69 ? 15.040 12.352 -3.174 1.00 96.62 69 ALA A CA 1
ATOM 527 C C . ALA A 1 69 ? 15.734 11.241 -3.985 1.00 96.62 69 ALA A C 1
ATOM 529 O O . ALA A 1 69 ? 16.766 11.480 -4.611 1.00 96.62 69 ALA A O 1
ATOM 530 N N . ALA A 1 70 ? 15.169 10.030 -4.026 1.00 95.88 70 ALA A N 1
ATOM 531 C CA . ALA A 1 70 ? 15.686 8.942 -4.859 1.00 95.88 70 ALA A CA 1
ATOM 532 C C . ALA A 1 70 ? 15.631 9.284 -6.357 1.00 95.88 70 ALA A C 1
ATOM 534 O O . ALA A 1 70 ? 16.616 9.061 -7.064 1.00 95.88 70 ALA A O 1
ATOM 535 N N . ARG A 1 71 ? 14.529 9.887 -6.828 1.00 94.75 71 ARG A N 1
ATOM 536 C CA . ARG A 1 71 ? 14.413 10.382 -8.212 1.00 94.75 71 ARG A CA 1
ATOM 537 C C . ARG A 1 71 ? 15.434 11.477 -8.513 1.00 94.75 71 ARG A C 1
ATOM 539 O O . ARG A 1 71 ? 16.062 11.419 -9.563 1.00 94.75 71 ARG A O 1
ATOM 546 N N . ALA A 1 72 ? 15.639 12.424 -7.596 1.00 95.44 72 ALA A N 1
ATOM 547 C CA . ALA A 1 72 ? 16.625 13.497 -7.753 1.00 95.44 72 ALA A CA 1
ATOM 548 C C . ALA A 1 72 ? 18.065 12.962 -7.863 1.00 95.44 72 ALA A C 1
ATOM 550 O O . ALA A 1 72 ? 18.871 13.506 -8.609 1.00 95.44 72 ALA A O 1
ATOM 551 N N . ARG A 1 73 ? 18.374 11.848 -7.186 1.00 95.81 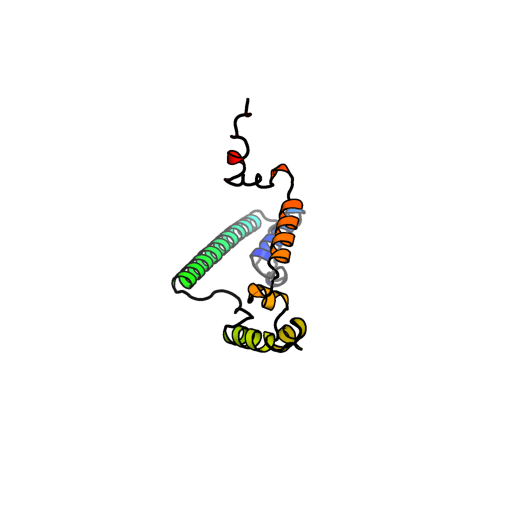73 ARG A N 1
ATOM 552 C CA . ARG A 1 73 ? 19.649 11.122 -7.331 1.00 95.81 73 ARG A CA 1
ATOM 553 C C . ARG A 1 73 ? 19.737 10.250 -8.593 1.00 95.81 73 ARG A C 1
ATOM 555 O O . ARG A 1 73 ? 20.709 9.519 -8.750 1.00 95.81 73 ARG A O 1
ATOM 562 N N . GLY A 1 74 ? 18.723 10.256 -9.459 1.00 93.69 74 GLY A N 1
ATOM 563 C CA . GLY A 1 74 ? 18.680 9.434 -10.671 1.00 93.69 74 GLY A CA 1
ATOM 564 C C . GLY A 1 74 ? 18.433 7.941 -10.424 1.00 93.69 74 GLY A C 1
ATOM 565 O O . GLY A 1 74 ? 18.633 7.130 -11.328 1.00 93.69 74 GLY A O 1
ATOM 566 N N . GLN A 1 75 ? 17.997 7.538 -9.224 1.00 92.38 75 GLN A N 1
ATOM 567 C CA . GLN A 1 75 ? 17.692 6.132 -8.962 1.00 92.38 75 GLN A CA 1
ATOM 568 C C . GLN A 1 75 ? 16.417 5.708 -9.693 1.00 92.38 75 GLN A C 1
ATOM 570 O O . GLN A 1 75 ? 15.365 6.347 -9.601 1.00 92.38 75 GLN A O 1
ATOM 575 N N . ARG A 1 76 ? 16.495 4.573 -10.391 1.00 89.44 76 ARG A N 1
ATOM 576 C CA . ARG A 1 76 ? 15.354 3.989 -11.092 1.00 89.44 76 ARG A CA 1
ATOM 577 C C . ARG A 1 76 ? 14.419 3.304 -10.095 1.00 89.44 76 ARG A C 1
ATOM 579 O O . ARG A 1 76 ? 14.744 2.253 -9.548 1.00 89.44 76 ARG A O 1
ATOM 586 N N . LEU A 1 77 ? 13.241 3.884 -9.892 1.00 90.75 77 LEU A N 1
ATOM 587 C CA . LEU A 1 77 ? 12.202 3.325 -9.028 1.00 90.75 77 LEU A CA 1
ATOM 588 C C . LEU A 1 77 ? 11.358 2.267 -9.761 1.00 90.75 77 LEU A C 1
ATOM 590 O O . LEU A 1 77 ? 11.191 2.312 -10.980 1.00 90.75 77 LEU A O 1
ATOM 594 N N . GLY A 1 78 ? 10.788 1.331 -9.000 1.00 91.31 78 GLY A N 1
ATOM 595 C CA . GLY A 1 78 ? 9.866 0.314 -9.510 1.00 91.31 78 GLY A CA 1
ATOM 596 C C . GLY A 1 78 ? 10.528 -0.881 -10.209 1.00 91.31 78 GLY A C 1
ATOM 597 O O . GLY A 1 78 ? 11.754 -1.041 -10.255 1.00 91.31 78 GLY A O 1
ATOM 598 N N . ARG A 1 79 ? 9.682 -1.765 -10.756 1.00 91.25 79 ARG A N 1
ATOM 599 C CA . ARG A 1 79 ? 10.113 -3.029 -11.372 1.00 91.25 79 ARG A CA 1
ATOM 600 C C . ARG A 1 79 ? 11.109 -2.772 -12.516 1.00 91.25 79 ARG A C 1
ATOM 602 O O . ARG A 1 79 ? 10.857 -1.880 -13.326 1.00 91.25 79 ARG A O 1
ATOM 609 N N . PRO A 1 80 ? 12.229 -3.512 -12.603 1.00 89.06 80 PRO A N 1
ATOM 610 C CA . PRO A 1 80 ? 13.123 -3.481 -13.761 1.00 89.06 80 PRO A CA 1
ATOM 611 C C . PRO A 1 80 ? 12.385 -3.666 -15.089 1.00 89.06 80 PRO A C 1
ATOM 613 O O . PRO A 1 80 ? 11.446 -4.469 -15.143 1.00 89.06 80 PRO A O 1
ATOM 616 N N . PRO A 1 81 ? 12.772 -2.935 -16.153 1.00 88.19 81 PRO A N 1
ATOM 617 C CA . PRO A 1 81 ? 12.192 -3.158 -17.465 1.00 88.19 81 PRO A CA 1
ATOM 618 C C . PRO A 1 81 ? 12.475 -4.601 -17.891 1.00 88.19 81 PRO A C 1
ATOM 620 O O . PRO A 1 81 ? 13.595 -5.093 -17.788 1.00 88.19 81 PRO A O 1
ATOM 623 N N . ALA A 1 82 ? 11.434 -5.298 -18.350 1.00 87.06 82 ALA A N 1
ATOM 624 C CA . ALA A 1 82 ? 11.566 -6.686 -18.794 1.00 87.06 82 ALA A CA 1
ATOM 625 C C . ALA A 1 82 ? 12.391 -6.807 -20.091 1.00 87.06 82 ALA A C 1
ATOM 627 O O . ALA A 1 82 ? 12.990 -7.854 -20.350 1.00 87.06 82 ALA A O 1
ATOM 628 N N . MET A 1 83 ? 12.418 -5.727 -20.881 1.00 87.19 83 MET A N 1
ATOM 629 C CA . MET A 1 83 ? 13.281 -5.559 -22.042 1.00 87.19 83 MET A CA 1
ATOM 630 C C . MET A 1 83 ? 14.521 -4.766 -21.631 1.00 87.19 83 MET A C 1
ATOM 632 O O . MET A 1 83 ? 14.407 -3.597 -21.262 1.00 87.19 83 MET A O 1
ATOM 636 N N . THR A 1 84 ? 15.685 -5.403 -21.688 1.00 87.69 84 THR A N 1
ATOM 637 C CA . THR A 1 84 ? 16.976 -4.733 -21.507 1.00 87.69 84 THR A CA 1
ATOM 638 C C . THR A 1 84 ? 17.540 -4.321 -22.872 1.00 87.69 84 THR A C 1
ATOM 640 O O . THR A 1 84 ? 17.084 -4.854 -23.891 1.00 87.69 84 THR A O 1
ATOM 643 N N . PRO A 1 85 ? 18.513 -3.396 -22.932 1.00 85.12 85 PRO A N 1
ATOM 644 C CA . PRO A 1 85 ? 19.157 -3.014 -24.189 1.00 85.12 85 PRO A CA 1
ATOM 645 C C . PRO A 1 85 ? 19.735 -4.212 -24.955 1.00 85.12 85 PRO A C 1
ATOM 647 O O . PRO A 1 85 ? 19.585 -4.304 -26.170 1.00 85.12 85 PRO A O 1
ATOM 650 N N . GLU A 1 86 ? 20.306 -5.185 -24.245 1.00 85.44 86 GLU A N 1
ATOM 651 C CA . GLU A 1 86 ? 20.883 -6.399 -24.830 1.00 85.44 86 GLU A CA 1
ATOM 652 C C . GLU A 1 86 ? 19.793 -7.286 -25.437 1.00 85.44 86 GLU A C 1
ATOM 654 O O . GLU A 1 86 ? 19.936 -7.782 -26.553 1.00 85.44 86 GLU A O 1
ATOM 659 N N . LYS A 1 87 ? 18.660 -7.442 -24.736 1.00 85.25 87 LYS A N 1
ATOM 660 C CA . LYS A 1 87 ? 17.501 -8.172 -25.267 1.00 85.25 87 LYS A CA 1
ATOM 661 C C . LYS A 1 87 ? 16.892 -7.476 -26.479 1.00 85.25 87 LYS A C 1
ATOM 663 O O . LYS A 1 87 ? 16.429 -8.165 -27.380 1.00 85.25 87 LYS A O 1
ATOM 668 N N . ALA A 1 88 ? 16.888 -6.143 -26.510 1.00 85.38 88 ALA A N 1
ATOM 669 C CA . ALA A 1 88 ? 16.408 -5.380 -27.658 1.00 85.38 88 ALA A CA 1
ATOM 670 C C . ALA A 1 88 ? 17.331 -5.562 -28.872 1.00 85.38 88 ALA A C 1
ATOM 672 O O . ALA A 1 88 ? 16.844 -5.883 -29.952 1.00 85.38 88 ALA A O 1
ATOM 673 N N . ALA A 1 89 ? 18.649 -5.459 -28.683 1.00 83.50 89 ALA A N 1
ATOM 674 C CA . ALA A 1 89 ? 19.629 -5.705 -29.740 1.00 83.50 89 ALA A CA 1
ATOM 675 C C . ALA A 1 89 ? 19.526 -7.137 -30.289 1.00 83.50 89 ALA A C 1
ATOM 677 O O . ALA A 1 89 ? 19.491 -7.341 -31.502 1.00 83.50 89 ALA A O 1
ATOM 678 N N . TYR A 1 90 ? 19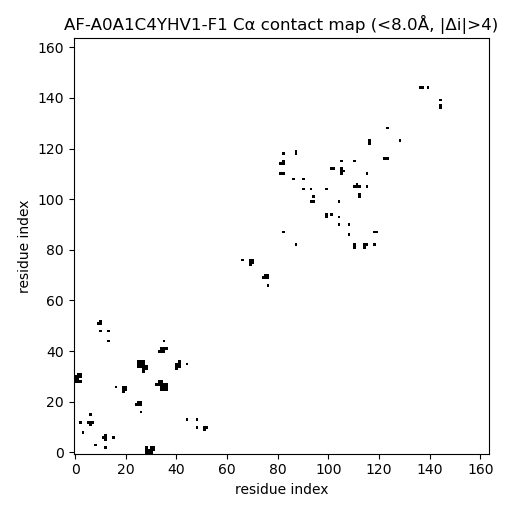.391 -8.128 -29.404 1.00 84.50 90 TYR A N 1
ATOM 679 C CA . TYR A 1 90 ? 19.207 -9.519 -29.811 1.00 84.50 90 TYR A CA 1
ATOM 680 C C . TYR A 1 90 ? 17.863 -9.742 -30.524 1.00 84.50 90 TYR A C 1
ATOM 682 O O . TYR A 1 90 ? 17.806 -10.443 -31.531 1.00 84.50 90 TYR A O 1
ATOM 690 N N . ALA A 1 91 ? 16.784 -9.089 -30.077 1.00 84.31 91 ALA A N 1
ATOM 691 C CA . ALA A 1 91 ? 15.500 -9.118 -30.775 1.00 84.31 91 ALA A CA 1
ATOM 692 C C . ALA A 1 91 ? 15.605 -8.558 -32.202 1.00 84.31 91 ALA A C 1
ATOM 694 O O . ALA A 1 91 ? 15.052 -9.159 -33.118 1.00 84.31 91 ALA A O 1
ATOM 695 N N . MET A 1 92 ? 16.323 -7.443 -32.395 1.00 80.62 92 MET A N 1
ATOM 696 C CA . MET A 1 92 ? 16.542 -6.839 -33.716 1.00 80.62 92 MET A CA 1
ATOM 697 C C . MET A 1 92 ? 17.299 -7.776 -34.658 1.00 80.62 92 MET A C 1
ATOM 699 O O . MET A 1 92 ? 16.920 -7.891 -35.816 1.00 80.62 92 MET A O 1
ATOM 703 N N . GLN A 1 93 ? 18.311 -8.495 -34.167 1.00 81.81 93 GLN A N 1
ATOM 704 C CA . GLN A 1 93 ? 19.029 -9.496 -34.966 1.00 81.81 93 GLN A CA 1
ATOM 705 C C . GLN A 1 93 ? 18.107 -10.642 -35.399 1.00 81.81 93 GLN A C 1
ATOM 707 O O . GLN A 1 93 ? 18.077 -11.006 -36.570 1.00 81.81 93 GLN A O 1
ATOM 712 N N . LEU A 1 94 ? 17.296 -11.160 -34.472 1.00 80.31 94 LEU A N 1
ATOM 713 C CA . LEU A 1 94 ? 16.351 -12.247 -34.750 1.00 80.31 94 LEU A CA 1
ATOM 714 C C . LEU A 1 94 ? 15.216 -11.843 -35.702 1.00 80.31 94 LEU A C 1
ATOM 716 O O . LEU A 1 94 ? 14.586 -12.717 -36.288 1.00 80.31 94 LEU A O 1
ATOM 720 N N . LEU A 1 95 ? 14.933 -10.545 -35.833 1.00 76.88 95 LEU A N 1
ATOM 721 C CA . LEU A 1 95 ? 13.928 -10.004 -36.751 1.00 76.88 95 LEU A CA 1
ATOM 722 C C . LEU A 1 95 ? 14.412 -9.924 -38.203 1.00 76.88 95 LEU A C 1
ATOM 724 O O . LEU A 1 95 ? 13.580 -9.819 -39.099 1.00 76.88 95 LEU A O 1
ATOM 728 N N . VAL A 1 96 ? 15.726 -9.971 -38.439 1.00 75.25 96 VAL A N 1
ATOM 729 C CA . VAL A 1 96 ? 16.305 -10.015 -39.793 1.00 75.25 96 VAL A CA 1
ATOM 730 C C . VAL A 1 96 ? 16.144 -11.409 -40.414 1.00 75.25 96 VAL A C 1
ATOM 732 O O . VAL A 1 96 ? 16.123 -11.541 -41.635 1.00 75.25 96 VAL A O 1
ATOM 735 N N . GLU A 1 97 ? 15.992 -12.451 -39.591 1.00 74.38 97 GLU A N 1
ATOM 736 C CA . GLU A 1 97 ? 15.745 -13.816 -40.056 1.00 74.38 97 GLU A CA 1
ATOM 737 C C . GLU A 1 97 ? 14.301 -13.953 -40.593 1.00 74.38 97 GLU A C 1
ATOM 739 O O . GLU A 1 97 ? 13.350 -13.833 -39.815 1.00 74.38 97 GLU A O 1
ATOM 744 N N . PRO A 1 98 ? 14.101 -14.251 -41.894 1.00 62.22 98 PRO A N 1
ATOM 745 C CA . PRO A 1 98 ? 12.774 -14.248 -42.522 1.00 62.22 98 PRO A CA 1
ATOM 746 C C . PRO A 1 98 ? 11.809 -15.312 -41.968 1.00 62.22 98 PRO A C 1
ATOM 748 O O . PRO A 1 98 ? 10.595 -15.154 -42.082 1.00 62.22 98 PRO A O 1
ATOM 751 N N . ASP A 1 99 ? 12.324 -16.357 -41.311 1.00 70.69 99 ASP A N 1
ATOM 752 C CA . ASP A 1 99 ? 11.527 -17.489 -40.820 1.00 70.69 99 ASP A CA 1
ATOM 753 C C . ASP A 1 99 ? 11.058 -17.349 -39.358 1.00 70.69 99 ASP A C 1
ATOM 755 O O . ASP A 1 99 ? 10.333 -18.208 -38.839 1.00 70.69 99 ASP A O 1
ATOM 759 N N . ARG A 1 100 ? 11.435 -16.276 -38.644 1.00 72.81 100 ARG A N 1
ATOM 760 C CA . ARG A 1 100 ? 11.055 -16.105 -37.231 1.00 72.81 100 ARG A CA 1
ATOM 761 C C . ARG A 1 100 ? 9.838 -15.215 -37.047 1.00 72.81 100 ARG A C 1
ATOM 763 O O . ARG A 1 100 ? 9.859 -14.006 -37.242 1.00 72.81 100 ARG A O 1
ATOM 770 N N . SER A 1 101 ? 8.776 -15.806 -36.502 1.00 80.25 101 SER A N 1
ATOM 771 C CA . SER A 1 101 ? 7.621 -15.030 -36.048 1.00 80.25 101 SER A CA 1
ATOM 772 C C . SER A 1 101 ? 7.921 -14.234 -34.770 1.00 80.25 101 SER A C 1
ATOM 774 O O . SER A 1 101 ? 8.555 -14.726 -33.832 1.00 80.25 101 SER A O 1
ATOM 776 N N . LEU A 1 102 ? 7.330 -13.041 -34.663 1.00 77.44 102 LEU A N 1
ATOM 777 C CA . LEU A 1 102 ? 7.348 -12.189 -33.461 1.00 77.44 102 LEU A CA 1
ATOM 778 C C . LEU A 1 102 ? 6.933 -12.935 -32.181 1.00 77.44 102 LEU A C 1
ATOM 780 O O . LEU A 1 102 ? 7.446 -12.677 -31.093 1.00 77.44 102 LEU A O 1
ATOM 784 N N . SER A 1 103 ? 6.000 -13.883 -32.306 1.00 81.50 103 SER A N 1
ATOM 785 C CA . SER A 1 103 ? 5.543 -14.713 -31.188 1.00 81.50 103 SER A CA 1
ATOM 786 C C . SER A 1 103 ? 6.624 -15.687 -30.708 1.00 81.50 103 SER A C 1
ATOM 788 O O . SER A 1 103 ? 6.722 -15.935 -29.507 1.00 81.50 103 SER A O 1
ATOM 790 N N . SER A 1 104 ? 7.433 -16.223 -31.626 1.00 82.56 104 SER A N 1
ATOM 791 C CA . SER A 1 104 ? 8.573 -17.090 -31.310 1.00 82.56 104 SER A CA 1
ATOM 792 C C . SER A 1 104 ? 9.689 -16.299 -30.621 1.00 82.56 104 SER A C 1
ATOM 794 O O . SER A 1 104 ? 10.168 -16.701 -29.562 1.00 82.56 104 SER A O 1
ATOM 796 N N . ILE A 1 105 ? 10.010 -15.112 -31.144 1.00 83.38 105 ILE A N 1
ATOM 797 C CA . ILE A 1 105 ? 11.028 -14.210 -30.581 1.00 83.38 105 ILE A CA 1
ATOM 798 C C . ILE A 1 105 ? 10.652 -13.784 -29.154 1.00 83.38 105 ILE A C 1
ATOM 800 O O . ILE A 1 105 ? 11.470 -13.870 -28.241 1.00 83.38 105 ILE A O 1
ATOM 804 N N . ALA A 1 106 ? 9.392 -13.404 -28.918 1.00 85.88 106 ALA A N 1
ATOM 805 C CA . ALA A 1 106 ? 8.919 -13.036 -27.583 1.00 85.88 106 ALA A CA 1
ATOM 806 C C . ALA A 1 106 ? 9.048 -14.190 -26.567 1.00 85.88 106 ALA A C 1
ATOM 808 O O . ALA A 1 106 ? 9.500 -13.969 -25.441 1.00 85.88 106 ALA A O 1
ATOM 809 N N . LYS A 1 107 ? 8.703 -15.425 -26.971 1.00 87.44 107 LYS A N 1
ATOM 810 C CA . LYS A 1 107 ? 8.871 -16.624 -26.131 1.00 87.44 107 LYS A CA 1
ATOM 811 C C . LYS A 1 107 ? 10.340 -16.886 -25.809 1.00 87.44 107 LYS A C 1
ATOM 813 O O . LYS A 1 107 ? 10.659 -17.122 -24.649 1.00 87.44 107 LYS A O 1
ATOM 818 N N . LEU A 1 108 ? 11.216 -16.801 -26.810 1.00 86.75 108 LEU A N 1
ATOM 819 C CA . LEU A 1 108 ? 12.654 -17.023 -26.650 1.00 86.75 108 LEU A CA 1
ATOM 820 C C . LEU A 1 108 ? 13.284 -16.027 -25.666 1.00 86.75 108 LEU A C 1
ATOM 822 O O . LEU A 1 108 ? 14.107 -16.398 -24.838 1.00 86.75 108 LEU A O 1
ATOM 826 N N . LEU A 1 109 ? 12.849 -14.768 -25.716 1.00 86.00 109 LEU A N 1
ATOM 827 C CA . LEU A 1 109 ? 13.324 -13.697 -24.834 1.00 86.00 109 LEU A CA 1
ATOM 828 C C . LEU A 1 109 ? 12.663 -13.699 -23.440 1.00 86.00 109 LEU A C 1
ATOM 830 O O . LEU A 1 109 ? 13.028 -12.886 -22.579 1.00 86.00 109 LEU A O 1
ATOM 834 N N . GLY A 1 110 ? 11.681 -14.582 -23.215 1.00 88.19 110 GLY A N 1
ATOM 835 C CA . GLY A 1 110 ? 10.924 -14.685 -21.967 1.00 88.19 110 GLY A CA 1
ATOM 836 C C . GLY A 1 110 ? 10.062 -13.455 -21.664 1.00 88.19 110 GLY A C 1
ATOM 837 O O . GLY A 1 110 ? 9.832 -13.135 -20.498 1.00 88.19 110 GLY A O 1
ATOM 838 N N . ILE A 1 111 ? 9.618 -12.725 -22.692 1.00 88.69 111 IL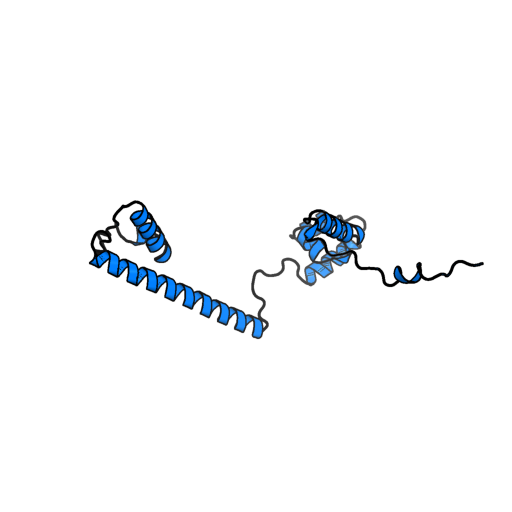E A N 1
ATOM 839 C CA . ILE A 1 111 ? 8.830 -11.492 -22.554 1.00 88.69 111 ILE A CA 1
ATOM 840 C C . ILE A 1 111 ? 7.478 -11.619 -23.257 1.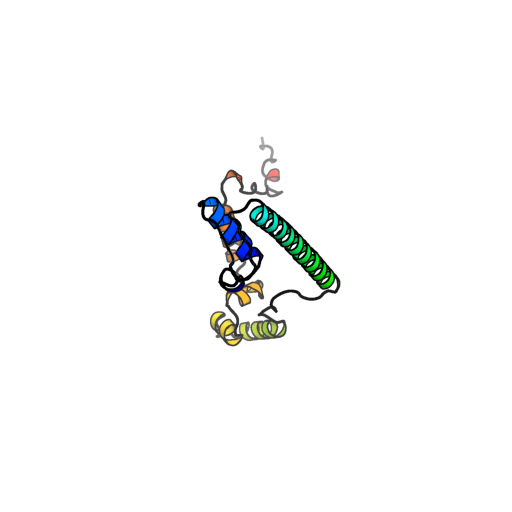00 88.69 111 ILE A C 1
ATOM 842 O O . ILE A 1 111 ? 7.272 -12.439 -24.149 1.00 88.69 111 ILE A O 1
ATOM 846 N N . SER A 1 112 ? 6.521 -10.777 -22.868 1.00 86.88 112 SER A N 1
ATOM 847 C CA . SER A 1 112 ? 5.235 -10.740 -23.564 1.00 86.88 112 SER A CA 1
ATOM 848 C C . SER A 1 112 ? 5.376 -10.099 -24.951 1.00 86.88 112 SER A C 1
ATOM 850 O O . SER A 1 112 ? 6.179 -9.183 -25.142 1.00 86.88 112 SER A O 1
ATOM 852 N N . ARG A 1 113 ? 4.521 -10.491 -25.906 1.00 84.12 113 ARG A N 1
ATOM 853 C CA . ARG A 1 113 ? 4.435 -9.821 -27.222 1.00 84.12 113 ARG A CA 1
ATOM 854 C C . ARG A 1 113 ? 4.162 -8.320 -27.088 1.00 84.12 113 ARG A C 1
ATOM 856 O O . ARG A 1 113 ? 4.701 -7.527 -27.844 1.00 84.12 113 ARG A O 1
ATOM 863 N N . SER A 1 114 ? 3.360 -7.927 -26.094 1.00 85.56 114 SER A N 1
ATOM 864 C CA . SER A 1 114 ? 3.070 -6.518 -25.796 1.00 85.56 114 SER A CA 1
ATOM 865 C C . SER A 1 114 ? 4.330 -5.750 -25.382 1.00 85.56 114 SER A C 1
ATOM 867 O O . SER A 1 114 ? 4.541 -4.624 -25.820 1.00 85.56 114 SER A O 1
ATOM 869 N N . THR A 1 115 ? 5.210 -6.374 -24.594 1.00 86.12 115 THR A N 1
ATOM 870 C CA . THR A 1 115 ? 6.515 -5.807 -24.221 1.00 86.12 115 THR A CA 1
ATOM 871 C C . THR A 1 115 ? 7.414 -5.625 -25.442 1.00 86.12 115 THR A C 1
ATOM 873 O O . THR A 1 115 ? 8.065 -4.591 -25.549 1.00 86.12 115 THR A O 1
ATOM 876 N N . LEU A 1 116 ? 7.411 -6.586 -26.372 1.00 83.19 116 LEU A N 1
ATOM 877 C CA . LEU A 1 116 ? 8.189 -6.513 -27.611 1.00 83.19 116 LEU A CA 1
ATOM 878 C C . LEU A 1 116 ? 7.714 -5.361 -28.514 1.00 83.19 116 LEU A C 1
ATOM 880 O O . LEU A 1 116 ? 8.527 -4.532 -28.905 1.00 83.19 116 LEU A O 1
ATOM 884 N N . TYR A 1 117 ? 6.403 -5.240 -28.753 1.00 83.25 117 TYR A N 1
ATOM 885 C CA . TYR A 1 117 ? 5.831 -4.130 -29.532 1.00 83.25 117 TYR A CA 1
ATOM 886 C C . TYR 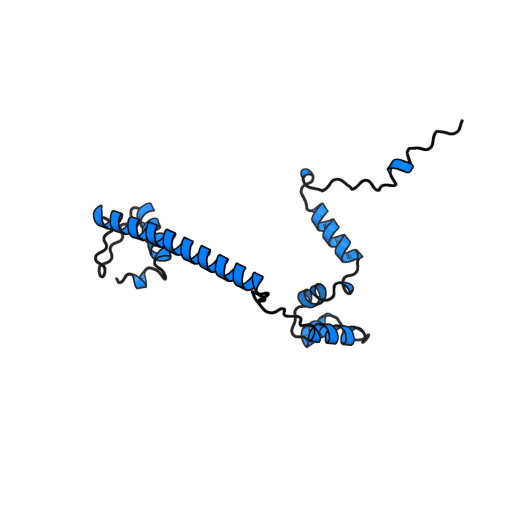A 1 117 ? 6.061 -2.755 -28.894 1.00 83.25 117 TYR A C 1
ATOM 888 O O . TYR A 1 117 ? 6.285 -1.781 -29.601 1.00 83.25 117 TYR A O 1
ATOM 896 N N . LYS A 1 118 ? 6.001 -2.657 -27.559 1.00 81.75 118 LYS A N 1
ATOM 897 C CA . LYS A 1 118 ? 6.284 -1.398 -26.850 1.00 81.75 118 LYS A CA 1
ATOM 898 C C . LYS A 1 118 ? 7.752 -0.990 -26.944 1.00 81.75 118 LYS A C 1
ATOM 900 O O . LYS A 1 118 ? 8.037 0.200 -26.947 1.00 81.75 118 LYS A O 1
ATOM 905 N N . ALA A 1 119 ? 8.661 -1.961 -26.957 1.00 81.25 119 ALA A N 1
ATOM 906 C CA . ALA A 1 119 ? 10.093 -1.702 -27.010 1.00 81.25 119 ALA A CA 1
ATOM 907 C C . ALA A 1 119 ? 10.593 -1.405 -28.432 1.00 81.25 119 ALA A C 1
ATOM 909 O O . ALA A 1 119 ? 11.556 -0.662 -28.580 1.00 81.25 119 ALA A O 1
ATOM 910 N N . LEU A 1 120 ? 9.950 -1.974 -29.458 1.00 79.19 120 LEU A N 1
ATOM 911 C CA . LEU A 1 120 ? 10.289 -1.774 -30.867 1.00 79.19 120 LEU A CA 1
ATOM 912 C C . LEU A 1 120 ? 9.074 -1.193 -31.618 1.00 79.19 120 LEU A C 1
ATOM 914 O O . LEU A 1 120 ? 8.343 -1.936 -32.280 1.00 79.19 120 LEU A O 1
ATOM 918 N N . PRO A 1 121 ? 8.834 0.128 -31.516 1.00 68.81 121 PRO A N 1
ATOM 919 C CA . PRO A 1 121 ? 7.696 0.782 -32.163 1.00 68.81 121 PRO A CA 1
ATOM 920 C C . PRO A 1 121 ? 7.746 0.706 -33.696 1.00 68.81 121 PRO A C 1
ATOM 922 O O . PRO A 1 121 ? 6.698 0.765 -34.329 1.00 68.81 121 PRO A O 1
ATOM 925 N N . GLU A 1 122 ? 8.925 0.493 -34.289 1.00 66.50 122 GLU A N 1
ATOM 926 C CA . GLU A 1 122 ? 9.096 0.295 -35.737 1.00 66.50 122 GLU A CA 1
ATOM 927 C C . GLU A 1 122 ? 8.405 -0.974 -36.270 1.00 66.50 122 GLU A C 1
ATOM 929 O O . GLU A 1 122 ? 8.123 -1.077 -37.459 1.00 66.50 122 GLU A O 1
ATOM 934 N N . LEU A 1 123 ? 8.066 -1.927 -35.391 1.00 61.66 123 LEU A N 1
ATOM 935 C CA . LEU A 1 123 ? 7.324 -3.146 -35.740 1.00 61.66 123 LEU A CA 1
ATOM 936 C C . LEU A 1 123 ? 5.806 -2.948 -35.743 1.00 61.66 123 LEU A C 1
ATOM 938 O O . LEU A 1 123 ? 5.062 -3.872 -36.078 1.00 61.66 123 LEU A O 1
ATOM 942 N N . VAL A 1 124 ? 5.325 -1.781 -35.311 1.00 57.09 124 VAL A N 1
ATOM 943 C CA . VAL A 1 124 ? 3.912 -1.421 -35.387 1.00 57.09 124 VAL A CA 1
ATOM 944 C C . VAL A 1 124 ? 3.692 -0.756 -36.745 1.00 57.09 124 VAL A C 1
ATOM 946 O O . VAL A 1 124 ? 4.227 0.330 -36.964 1.00 57.09 124 VAL A O 1
ATOM 949 N N . PRO A 1 125 ? 2.892 -1.344 -37.658 1.00 55.66 125 PRO A N 1
ATOM 950 C CA . PRO A 1 125 ? 2.541 -0.663 -38.895 1.00 55.66 125 PRO A CA 1
ATOM 951 C C . PRO A 1 125 ? 1.940 0.711 -38.558 1.00 55.66 125 PRO A C 1
ATOM 953 O O . PRO A 1 125 ? 1.040 0.771 -37.709 1.00 55.66 125 PRO A O 1
ATOM 956 N N . PRO A 1 126 ? 2.388 1.811 -39.191 1.00 54.69 126 PRO A N 1
ATOM 957 C CA . PRO A 1 126 ? 1.889 3.154 -38.894 1.00 54.69 126 PRO A CA 1
ATOM 958 C C . PRO A 1 126 ? 0.369 3.268 -39.082 1.00 54.69 126 PRO A C 1
ATOM 960 O O . PRO A 1 126 ? -0.272 4.077 -38.411 1.00 54.69 126 PRO A O 1
ATOM 963 N N . GLN A 1 127 ? -0.229 2.418 -39.925 1.00 55.28 127 GLN A N 1
ATOM 964 C CA . GLN A 1 127 ? -1.679 2.261 -40.037 1.00 55.28 127 GLN A CA 1
ATOM 965 C C . GLN A 1 127 ? -2.322 1.766 -38.732 1.00 55.28 127 GLN A C 1
ATOM 967 O O . GLN A 1 127 ? -3.242 2.403 -38.246 1.00 55.28 127 GLN A O 1
ATOM 972 N N . LEU A 1 128 ? -1.790 0.733 -38.071 1.00 56.28 128 LEU A N 1
ATOM 973 C CA . LEU A 1 128 ? -2.416 0.138 -36.880 1.00 56.28 128 LEU A CA 1
ATOM 974 C C . LEU A 1 128 ? -2.417 1.084 -35.662 1.00 56.28 128 LEU A C 1
ATOM 976 O O . LEU A 1 128 ? -3.311 1.023 -34.815 1.00 56.28 128 LEU A O 1
ATOM 980 N N . ALA A 1 129 ? -1.412 1.959 -35.556 1.00 57.69 129 ALA A N 1
ATOM 981 C CA . ALA A 1 129 ? -1.364 3.009 -34.537 1.00 57.69 129 ALA A CA 1
ATOM 982 C C . ALA A 1 129 ? -2.388 4.124 -34.819 1.00 57.69 129 ALA A C 1
ATOM 984 O O . ALA A 1 129 ? -3.077 4.563 -33.896 1.00 57.69 129 ALA A O 1
ATOM 985 N N . ARG A 1 130 ? -2.530 4.527 -36.092 1.00 53.41 130 ARG A N 1
ATOM 986 C CA . ARG A 1 130 ? -3.564 5.470 -36.550 1.00 53.41 130 ARG A CA 1
ATOM 987 C C . ARG A 1 130 ? -4.967 4.903 -36.358 1.00 53.41 130 ARG A C 1
ATOM 989 O O . ARG A 1 130 ? -5.810 5.609 -35.826 1.00 53.41 130 ARG A O 1
ATOM 996 N N . ASP A 1 131 ? -5.188 3.634 -36.685 1.00 58.62 131 ASP A N 1
ATOM 997 C CA . ASP A 1 131 ? -6.484 2.959 -36.570 1.00 58.62 131 ASP A CA 1
ATOM 998 C C . ASP A 1 131 ? -6.913 2.810 -35.110 1.00 58.62 131 ASP A C 1
ATOM 1000 O O . ASP A 1 131 ? -8.077 3.014 -34.772 1.00 58.62 131 ASP A O 1
ATOM 1004 N N . ARG A 1 132 ? -5.968 2.514 -34.207 1.00 61.50 132 ARG A N 1
ATOM 1005 C CA . ARG A 1 132 ? -6.237 2.474 -32.763 1.00 61.50 132 ARG A CA 1
ATOM 1006 C C . ARG A 1 132 ? -6.559 3.846 -32.197 1.00 61.50 132 ARG A C 1
ATOM 1008 O O . ARG A 1 132 ? -7.501 3.945 -31.421 1.00 61.50 132 ARG A O 1
ATOM 1015 N N . LEU A 1 133 ? -5.809 4.880 -32.582 1.00 60.25 133 LEU A N 1
ATOM 1016 C CA . LEU A 1 133 ? -6.074 6.256 -32.163 1.00 60.25 133 LEU A CA 1
ATOM 1017 C C . LEU A 1 133 ? -7.418 6.751 -32.720 1.00 60.25 133 LEU A C 1
ATOM 1019 O O . LEU A 1 133 ? -8.210 7.322 -31.978 1.00 60.25 133 LEU A O 1
ATOM 1023 N N . ALA A 1 134 ? -7.714 6.460 -33.988 1.00 60.47 134 ALA A N 1
ATOM 1024 C CA . ALA A 1 134 ? -8.989 6.761 -34.631 1.00 60.47 134 ALA A CA 1
ATOM 1025 C C . AL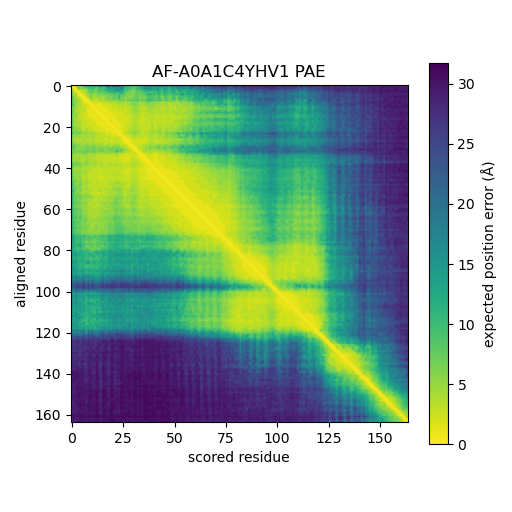A A 1 134 ? -10.155 6.033 -33.946 1.00 60.47 134 ALA A C 1
ATOM 1027 O O . ALA A 1 134 ? -11.176 6.653 -33.662 1.00 60.47 134 ALA A O 1
ATOM 1028 N N . ALA A 1 135 ? -9.988 4.755 -33.594 1.00 66.62 135 ALA A N 1
ATOM 1029 C CA . ALA A 1 135 ? -10.979 3.997 -32.832 1.00 66.62 135 ALA A CA 1
ATOM 1030 C C . ALA A 1 135 ? -11.171 4.551 -31.408 1.00 66.62 135 ALA A C 1
ATOM 1032 O O . ALA A 1 135 ? -12.297 4.606 -30.919 1.00 66.62 135 ALA A O 1
ATOM 1033 N N . GLN A 1 136 ? -10.099 5.011 -30.753 1.00 68.44 136 GLN A N 1
ATOM 1034 C CA . GLN A 1 136 ? -10.162 5.631 -29.424 1.00 68.44 136 GLN A CA 1
ATOM 1035 C C . GLN A 1 136 ? -10.865 6.994 -29.445 1.00 68.44 136 GLN A C 1
ATOM 1037 O O . GLN A 1 136 ? -11.647 7.287 -28.545 1.00 68.44 136 GLN A O 1
ATOM 1042 N N . ILE A 1 137 ? -10.630 7.803 -30.483 1.00 61.59 137 ILE A N 1
ATOM 1043 C CA . ILE A 1 137 ? -11.299 9.095 -30.700 1.00 61.59 137 ILE A CA 1
ATOM 1044 C C . ILE A 1 137 ? -12.773 8.887 -31.078 1.00 61.59 137 ILE A C 1
ATOM 1046 O O . ILE A 1 137 ? -13.644 9.601 -30.583 1.00 61.59 137 ILE A O 1
ATOM 1050 N N . ALA A 1 138 ? -13.081 7.888 -31.909 1.00 67.19 138 ALA A N 1
ATOM 1051 C CA . ALA A 1 138 ? -14.454 7.549 -32.280 1.00 67.19 138 ALA A CA 1
ATOM 1052 C C . ALA A 1 138 ? -15.281 7.063 -31.077 1.00 67.19 138 ALA A C 1
ATOM 1054 O O . ALA A 1 138 ? -16.469 7.379 -30.983 1.00 67.19 138 ALA A O 1
ATOM 1055 N N . ALA A 1 139 ? -14.646 6.355 -30.138 1.00 67.25 139 ALA A N 1
ATOM 1056 C CA . ALA A 1 139 ? -15.253 5.893 -28.892 1.00 67.25 139 ALA A CA 1
ATOM 1057 C C . ALA A 1 139 ? -15.454 7.002 -27.834 1.00 67.25 139 ALA A C 1
ATOM 1059 O O . ALA A 1 139 ? -16.074 6.746 -26.802 1.00 67.25 139 ALA A O 1
ATOM 1060 N N . LEU A 1 140 ? -14.953 8.221 -28.069 1.00 67.06 140 LEU A N 1
ATOM 1061 C CA . LEU A 1 140 ? -15.138 9.364 -27.175 1.00 67.06 140 LEU A CA 1
ATOM 1062 C C . LEU A 1 140 ? -16.519 10.020 -27.413 1.00 67.06 140 LEU A C 1
ATOM 1064 O O . LEU A 1 140 ? -16.927 10.140 -28.579 1.00 67.06 140 LEU A O 1
ATOM 1068 N N . PRO A 1 141 ? -17.243 10.460 -26.357 1.00 71.12 141 PRO A N 1
ATOM 1069 C CA . PRO A 1 141 ? -18.503 11.195 -26.502 1.00 71.12 141 PRO A CA 1
ATOM 1070 C C . PRO A 1 141 ? -18.332 12.401 -27.432 1.00 71.12 141 PRO A C 1
ATOM 1072 O O . PRO A 1 141 ? -17.310 13.083 -27.367 1.00 71.12 141 PRO A O 1
ATOM 1075 N N . ALA A 1 142 ? -19.320 12.676 -28.290 1.00 65.69 142 ALA A N 1
ATOM 1076 C CA . ALA A 1 142 ? -19.197 13.672 -29.361 1.00 65.69 142 ALA A CA 1
ATOM 1077 C C . ALA A 1 142 ? -18.730 15.061 -28.870 1.00 65.69 142 ALA A C 1
ATOM 1079 O O . ALA A 1 142 ? -17.892 15.667 -29.530 1.00 65.69 142 ALA A O 1
ATOM 1080 N N . ASP A 1 143 ? -19.165 15.489 -27.679 1.00 70.69 143 ASP A N 1
ATOM 1081 C CA . ASP A 1 143 ? -18.797 16.774 -27.052 1.00 70.69 143 ASP A CA 1
ATOM 1082 C C . ASP A 1 143 ? -17.344 16.874 -26.560 1.00 70.69 143 ASP A C 1
ATOM 1084 O O . ASP A 1 143 ? -16.874 17.955 -26.220 1.00 70.69 143 ASP A O 1
ATOM 1088 N N . THR A 1 144 ? -16.613 15.758 -26.501 1.00 62.28 144 THR A N 1
ATOM 1089 C CA . THR A 1 144 ? -15.213 15.720 -26.026 1.00 62.28 144 THR A CA 1
ATOM 1090 C C . THR A 1 144 ? -14.214 15.405 -27.132 1.00 62.28 144 THR A C 1
ATOM 1092 O O . THR A 1 144 ? -13.008 15.373 -26.880 1.00 62.28 144 THR A O 1
ATOM 1095 N N . ARG A 1 145 ? -14.681 15.190 -28.370 1.00 55.22 145 ARG A N 1
ATOM 1096 C CA . ARG A 1 145 ? -13.792 14.971 -29.513 1.00 55.22 145 ARG A CA 1
ATOM 1097 C C . ARG A 1 145 ? -13.041 16.268 -29.831 1.00 55.22 145 ARG A C 1
ATOM 1099 O O . ARG A 1 145 ? -13.673 17.319 -29.924 1.00 55.22 145 ARG A O 1
ATOM 1106 N N . PRO A 1 146 ? -11.712 16.224 -30.017 1.00 53.84 146 PRO A N 1
ATOM 1107 C CA . PRO A 1 146 ? -10.971 17.401 -30.445 1.00 53.84 146 PRO A CA 1
ATOM 1108 C C . PRO A 1 146 ? -11.507 17.862 -31.804 1.00 53.84 146 PRO A C 1
ATOM 1110 O O . PRO A 1 146 ? -11.724 17.035 -32.695 1.00 53.84 146 PRO A O 1
ATOM 1113 N N . ALA A 1 147 ? -11.742 19.168 -31.952 1.00 56.47 147 ALA A N 1
ATOM 1114 C CA . ALA A 1 147 ? -12.158 19.745 -33.225 1.00 56.47 147 ALA A CA 1
ATOM 1115 C C . ALA A 1 147 ? -11.166 19.323 -34.325 1.00 56.47 147 ALA A C 1
ATOM 1117 O O . ALA A 1 147 ? -9.957 19.292 -34.061 1.00 56.47 147 ALA A O 1
ATOM 1118 N N . PRO A 1 148 ? -11.640 18.970 -35.535 1.00 55.91 148 PRO A N 1
ATOM 1119 C CA . PRO A 1 148 ? -10.746 18.616 -36.625 1.00 55.91 148 PRO A CA 1
ATOM 1120 C C . PRO A 1 148 ? -9.782 19.780 -36.844 1.00 55.91 148 PRO A C 1
ATOM 1122 O O . PRO A 1 148 ? -10.207 20.917 -37.049 1.00 55.91 148 PRO A O 1
ATOM 1125 N N . ALA A 1 149 ? -8.482 19.506 -36.730 1.00 54.41 149 ALA A N 1
ATOM 1126 C CA . ALA A 1 149 ? -7.466 20.504 -37.009 1.00 54.41 149 ALA A CA 1
ATOM 1127 C C . ALA A 1 149 ? -7.635 20.929 -38.471 1.00 54.41 149 ALA A C 1
ATOM 1129 O O . ALA A 1 149 ? -7.427 20.113 -39.368 1.00 54.41 149 ALA A O 1
ATOM 1130 N N . LEU A 1 150 ? -8.058 22.178 -38.692 1.00 50.69 150 LEU A N 1
ATOM 1131 C CA . LEU A 1 150 ? -8.093 22.783 -40.020 1.00 50.69 150 LEU A CA 1
ATOM 1132 C C . LEU A 1 150 ? -6.701 22.619 -40.623 1.00 50.69 150 LEU A C 1
ATOM 1134 O O . LEU A 1 150 ? -5.717 23.106 -40.054 1.00 50.69 150 LEU A O 1
ATOM 1138 N N . HIS A 1 151 ? -6.599 21.894 -41.735 1.00 47.62 151 HIS A N 1
ATOM 1139 C CA . HIS A 1 151 ? -5.323 21.780 -42.408 1.00 47.62 151 HIS A CA 1
ATOM 1140 C C . HIS A 1 151 ? -4.989 23.185 -42.938 1.00 47.62 151 HIS A C 1
ATOM 1142 O O . HIS A 1 151 ? -5.861 23.825 -43.528 1.00 47.62 151 HIS A O 1
ATOM 1148 N N . PRO A 1 152 ? -3.758 23.701 -42.771 1.00 52.34 152 PRO A N 1
ATOM 1149 C CA . PRO A 1 152 ? -3.401 25.063 -43.187 1.00 52.34 152 PRO A CA 1
ATOM 1150 C C . PRO A 1 152 ? -3.706 25.388 -44.664 1.00 52.34 152 PRO A C 1
ATOM 1152 O O . PRO A 1 152 ? -3.748 26.553 -45.045 1.00 52.34 152 PRO A O 1
ATOM 1155 N N . TYR A 1 153 ? -3.938 24.363 -45.492 1.00 51.22 153 TYR A N 1
ATOM 1156 C CA . TYR A 1 153 ? -4.282 24.484 -46.909 1.00 51.22 153 TYR A CA 1
ATOM 1157 C C . TYR A 1 153 ? -5.787 24.538 -47.215 1.00 51.22 153 TYR A C 1
ATOM 1159 O O . TYR A 1 153 ? -6.146 24.945 -48.319 1.00 51.22 153 TYR A O 1
ATOM 1167 N N . ASP A 1 154 ? -6.672 24.210 -46.270 1.00 56.00 154 ASP A N 1
ATOM 1168 C CA . ASP A 1 154 ? -8.128 24.267 -46.491 1.00 56.00 154 ASP A CA 1
ATOM 1169 C C . ASP A 1 154 ? -8.603 25.715 -46.721 1.00 56.00 154 ASP A C 1
ATOM 1171 O O . ASP A 1 154 ? -9.550 25.970 -47.463 1.00 56.00 154 ASP A O 1
ATOM 1175 N N . ALA A 1 155 ? -7.880 26.692 -46.164 1.00 57.25 155 ALA A N 1
ATOM 1176 C CA . ALA A 1 155 ? -8.135 28.120 -46.349 1.00 57.25 155 ALA A CA 1
ATOM 1177 C C . ALA A 1 155 ? -7.715 28.667 -47.732 1.00 57.25 155 ALA A C 1
ATOM 1179 O O . ALA A 1 155 ? -8.147 29.759 -48.108 1.00 57.25 155 ALA A O 1
ATOM 1180 N N . LEU A 1 156 ? -6.883 27.938 -48.488 1.00 51.41 156 LEU A N 1
ATOM 1181 C CA . LEU A 1 156 ? -6.382 28.370 -49.801 1.00 51.41 156 LEU A CA 1
ATOM 1182 C C . LEU A 1 156 ? -7.300 27.943 -50.956 1.00 51.41 156 LEU A C 1
ATOM 1184 O O . LEU A 1 156 ? -7.324 28.601 -51.993 1.00 51.41 156 LEU A O 1
ATOM 1188 N N . LEU A 1 157 ? -8.096 26.886 -50.771 1.00 55.16 157 LEU A N 1
ATOM 1189 C CA . LEU A 1 157 ? -9.035 26.389 -51.785 1.00 55.16 157 LEU A CA 1
ATOM 1190 C C . LEU A 1 157 ? -10.264 27.297 -51.964 1.00 55.16 157 LEU A C 1
ATOM 1192 O O . LEU A 1 157 ? -10.831 27.346 -53.051 1.00 55.16 157 LEU A O 1
ATOM 1196 N N . ASN A 1 158 ? -10.623 28.078 -50.943 1.00 58.50 158 ASN A N 1
ATOM 1197 C CA . ASN A 1 158 ? -11.783 28.978 -50.970 1.00 58.50 158 ASN A CA 1
ATOM 1198 C C . ASN A 1 158 ? -11.466 30.413 -51.439 1.00 58.50 158 ASN A C 1
ATOM 1200 O O . ASN A 1 158 ? -12.331 31.281 -51.355 1.00 58.50 158 ASN A O 1
ATOM 1204 N N . GLN A 1 159 ? -10.245 30.685 -51.919 1.00 57.19 159 GLN A N 1
ATOM 1205 C CA . GLN A 1 159 ? -9.806 32.035 -52.316 1.00 57.19 159 GLN A CA 1
ATOM 1206 C C . GLN A 1 159 ? -9.593 32.227 -53.824 1.00 57.19 159 GLN A C 1
ATOM 1208 O O . GLN A 1 159 ? -9.026 33.239 -54.230 1.00 57.19 159 GLN A O 1
ATOM 1213 N N . GLN A 1 160 ? -10.054 31.315 -54.683 1.00 53.69 160 GLN A N 1
ATOM 1214 C CA . GLN A 1 160 ? -10.069 31.606 -56.119 1.00 53.69 160 GLN A CA 1
ATOM 1215 C C . GLN A 1 160 ? -11.295 32.465 -56.471 1.00 53.69 160 GLN A C 1
ATOM 1217 O O . GLN A 1 160 ? -12.419 31.978 -56.338 1.00 53.69 160 GLN A O 1
ATOM 1222 N N . PRO A 1 161 ? -11.128 33.727 -56.920 1.00 51.00 161 PRO A N 1
ATOM 1223 C CA . PRO A 1 161 ? -12.250 34.494 -57.436 1.00 51.00 161 PRO A CA 1
ATOM 1224 C C . PRO A 1 161 ? -12.753 33.846 -58.729 1.00 51.00 161 PRO A C 1
ATOM 1226 O O . PRO A 1 161 ? -11.962 33.460 -59.594 1.00 51.00 161 PRO A O 1
ATOM 1229 N N . ALA A 1 162 ? -14.077 33.729 -58.845 1.00 58.75 162 ALA A N 1
ATOM 1230 C CA . ALA A 1 162 ? -14.742 33.261 -60.051 1.00 58.75 162 ALA A CA 1
ATOM 1231 C C . ALA A 1 162 ? -14.255 34.076 -61.259 1.00 58.75 162 ALA A C 1
ATOM 1233 O O . ALA A 1 162 ? -14.325 35.307 -61.268 1.00 58.75 162 ALA A O 1
ATOM 1234 N N . ARG A 1 163 ? -13.707 33.372 -62.251 1.00 47.25 163 ARG A N 1
ATOM 1235 C CA . ARG A 1 163 ? -13.270 33.947 -63.525 1.00 47.25 163 ARG A CA 1
ATOM 1236 C C . ARG A 1 163 ? -14.507 34.503 -64.257 1.00 47.25 163 ARG A C 1
ATOM 1238 O O . ARG A 1 163 ? -15.516 33.796 -64.254 1.00 47.25 163 ARG A O 1
ATOM 1245 N N . PRO A 1 164 ? -14.453 35.723 -64.823 1.00 60.88 164 PRO A N 1
ATOM 1246 C CA . PRO A 1 164 ? -15.571 36.296 -65.573 1.00 60.88 164 PRO A CA 1
ATOM 1247 C C . PRO A 1 164 ? -15.881 35.504 -66.847 1.00 60.88 164 PRO A C 1
ATOM 1249 O O . PRO A 1 164 ? -14.944 34.870 -67.394 1.00 60.88 164 PRO A O 1
#

Organism: NCBI:txid262898

Radius of gyration: 30.82 Å; Cα contacts (8 Å, |Δi|>4): 86; chains: 1; bounding box: 46×54×95 Å

Nearest PDB structures (foldseek):
  5cy1-assembly1_A  TM=4.832E-01  e=8.517E-05  Escherichia coli
  2gm5-assembly1_B  TM=9.193E-01  e=1.862E-02  Escherichia coli